Protein AF-A0A7S3E0Z8-F1 (afdb_monomer)

Structure (mmCIF, N/CA/C/O backbone):
data_AF-A0A7S3E0Z8-F1
#
_entry.id   AF-A0A7S3E0Z8-F1
#
loop_
_atom_site.group_PDB
_atom_site.id
_atom_site.type_symbol
_atom_site.label_atom_id
_atom_site.label_alt_id
_atom_site.label_comp_id
_atom_site.label_asym_id
_atom_site.label_entity_id
_atom_site.label_seq_id
_atom_site.pdbx_PDB_ins_code
_atom_site.Cartn_x
_atom_site.Cartn_y
_atom_site.Cartn_z
_atom_site.occupancy
_atom_site.B_iso_or_equiv
_atom_site.auth_seq_id
_atom_site.auth_comp_id
_atom_site.auth_asym_id
_atom_site.auth_atom_id
_atom_site.pdbx_PDB_model_num
ATOM 1 N N . CYS A 1 1 ? 24.324 50.737 -10.425 1.00 35.31 1 CYS A N 1
ATOM 2 C CA . CYS A 1 1 ? 23.682 50.325 -11.695 1.00 35.31 1 CYS A CA 1
ATOM 3 C C . CYS A 1 1 ? 24.693 49.464 -12.447 1.00 35.31 1 CYS A C 1
ATOM 5 O O . CYS A 1 1 ? 25.778 49.965 -12.659 1.00 35.31 1 CYS A O 1
ATOM 7 N N . HIS A 1 2 ? 24.516 48.194 -12.796 1.00 35.03 2 HIS A N 1
ATOM 8 C CA . HIS A 1 2 ? 23.339 47.343 -12.919 1.00 35.03 2 HIS A CA 1
ATOM 9 C C . HIS A 1 2 ? 23.804 45.880 -12.744 1.00 35.03 2 HIS A C 1
ATOM 11 O O . HIS A 1 2 ? 24.904 45.538 -13.162 1.00 35.03 2 HIS A O 1
ATOM 17 N N . SER A 1 3 ? 22.961 45.082 -12.087 1.00 42.34 3 SER A N 1
ATOM 18 C CA . SER A 1 3 ? 22.770 43.625 -12.168 1.00 42.34 3 SER A CA 1
ATOM 19 C C . SER A 1 3 ? 23.850 42.758 -12.823 1.00 42.34 3 SER A C 1
ATOM 21 O O . SER A 1 3 ? 24.064 42.899 -14.011 1.00 42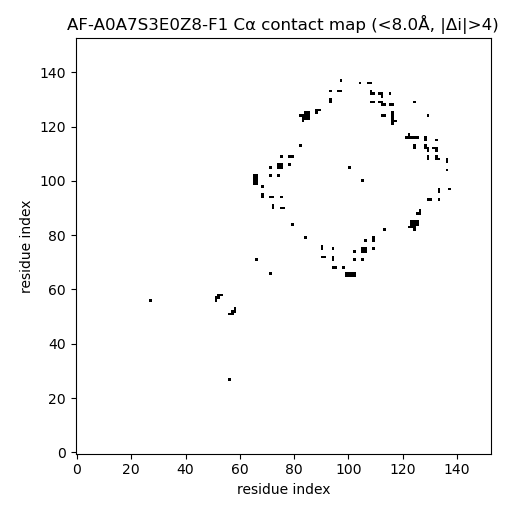.34 3 SER A O 1
ATOM 23 N N . PHE A 1 4 ? 24.347 41.733 -12.121 1.00 37.47 4 PHE A N 1
ATOM 24 C CA . PHE A 1 4 ? 24.386 40.357 -12.650 1.00 37.47 4 PHE A CA 1
ATOM 25 C C . PHE A 1 4 ? 24.537 39.368 -11.489 1.00 37.47 4 PHE A C 1
ATOM 27 O O . PHE A 1 4 ? 25.605 39.203 -10.906 1.00 37.47 4 PHE A O 1
ATOM 34 N N . ALA A 1 5 ? 23.417 38.747 -11.127 1.00 42.62 5 ALA A N 1
ATOM 35 C CA . ALA A 1 5 ? 23.326 37.714 -10.113 1.00 42.62 5 ALA A CA 1
ATOM 36 C C . ALA A 1 5 ? 23.128 36.352 -10.809 1.00 42.62 5 ALA A C 1
ATOM 38 O O . ALA A 1 5 ? 22.252 36.226 -11.657 1.00 42.62 5 ALA A O 1
ATOM 39 N N . PHE A 1 6 ? 23.943 35.369 -10.405 1.00 41.16 6 PHE A N 1
ATOM 40 C CA . PHE A 1 6 ? 23.811 33.907 -10.560 1.00 41.16 6 PHE A CA 1
ATOM 41 C C . P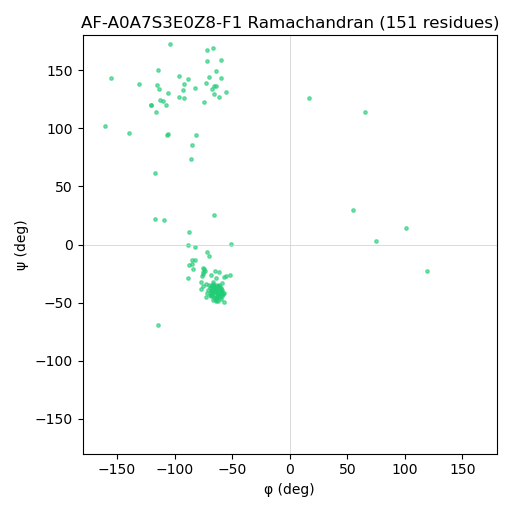HE A 1 6 ? 23.848 33.242 -11.960 1.00 41.16 6 PHE A C 1
ATOM 43 O O . PHE A 1 6 ? 22.859 33.269 -12.686 1.00 41.16 6 PHE A O 1
ATOM 50 N N . PRO A 1 7 ? 24.892 32.421 -12.234 1.00 47.19 7 PRO A N 1
ATOM 51 C CA . PRO A 1 7 ? 24.826 31.312 -13.189 1.00 47.19 7 PRO A CA 1
ATOM 52 C C . PRO A 1 7 ? 25.042 29.922 -12.540 1.00 47.19 7 PRO A C 1
ATOM 54 O O . PRO A 1 7 ? 25.439 28.980 -13.217 1.00 47.19 7 PRO A O 1
ATOM 57 N N . THR A 1 8 ? 24.822 29.742 -11.231 1.00 48.53 8 THR A N 1
ATOM 58 C CA . THR A 1 8 ? 25.106 28.454 -10.550 1.00 48.53 8 THR A CA 1
ATOM 59 C C . THR A 1 8 ? 23.975 27.418 -10.632 1.00 48.53 8 THR A C 1
ATOM 61 O O . THR A 1 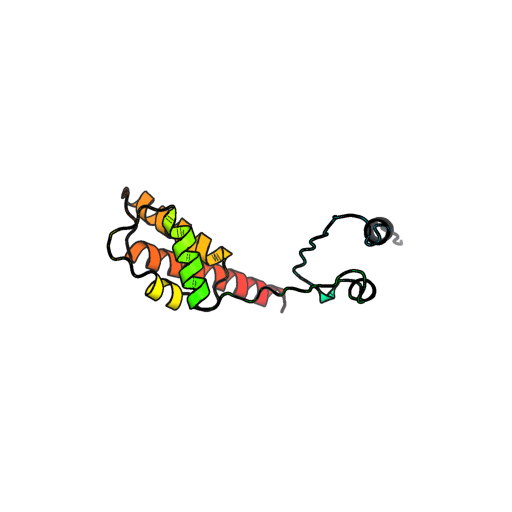8 ? 24.210 26.234 -10.377 1.00 48.53 8 THR A O 1
ATOM 64 N N . LEU A 1 9 ? 22.760 27.814 -11.035 1.00 47.41 9 LEU A N 1
ATOM 65 C CA . LEU A 1 9 ? 21.637 26.879 -11.201 1.00 47.41 9 LEU A CA 1
ATOM 66 C C . LEU A 1 9 ? 21.724 26.030 -12.481 1.00 47.41 9 LEU A C 1
ATOM 68 O O . LEU A 1 9 ? 21.210 24.916 -12.495 1.00 47.41 9 LEU A O 1
ATOM 72 N N . SER A 1 10 ? 22.380 26.501 -13.548 1.00 52.25 10 SER A N 1
ATOM 73 C CA . SER A 1 10 ? 22.462 25.733 -14.802 1.00 52.25 10 SER A CA 1
ATOM 74 C C . SER A 1 10 ? 23.454 24.570 -14.710 1.00 52.25 10 SER A C 1
ATOM 76 O O . SER A 1 10 ? 23.196 23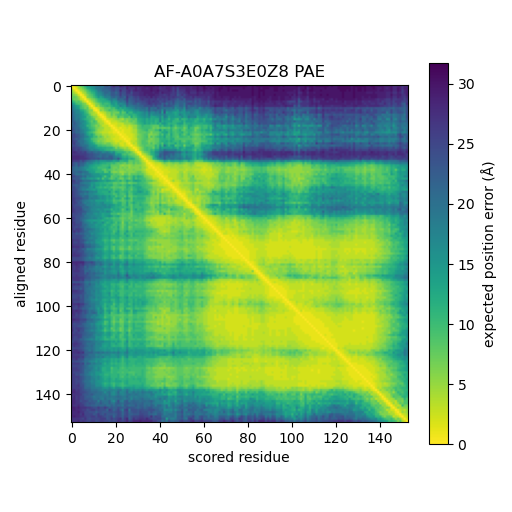.492 -15.242 1.00 52.25 10 SER A O 1
ATOM 78 N N . LEU A 1 11 ? 24.565 24.753 -13.987 1.00 52.19 11 LEU A N 1
ATOM 79 C CA . LEU A 1 11 ? 25.622 23.746 -13.872 1.00 52.19 11 LEU A CA 1
ATOM 80 C C . LEU A 1 11 ? 25.190 22.532 -13.034 1.00 52.19 11 LEU A C 1
ATOM 82 O O . LEU A 1 11 ? 25.497 21.392 -13.374 1.00 52.19 11 LEU A O 1
ATOM 86 N N . SER A 1 12 ? 24.446 22.775 -11.954 1.00 53.94 12 SER A N 1
ATOM 87 C CA . SER A 1 12 ? 23.921 21.723 -11.075 1.00 53.94 12 SER A CA 1
ATOM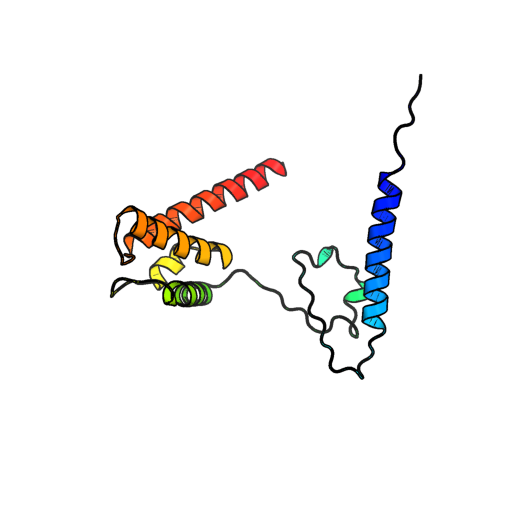 88 C C . SER A 1 12 ? 22.846 20.883 -11.773 1.00 53.94 12 SER A C 1
ATOM 90 O O . SER A 1 12 ? 22.874 19.655 -11.681 1.00 53.94 12 SER A O 1
ATOM 92 N N . PHE A 1 13 ? 21.967 21.520 -12.551 1.00 56.78 13 PHE A N 1
ATOM 93 C CA . PHE A 1 13 ? 20.962 20.826 -13.362 1.00 56.78 13 PHE A CA 1
ATOM 94 C C . PHE A 1 13 ? 21.598 19.986 -14.482 1.00 56.78 13 PHE A C 1
ATOM 96 O O . PHE A 1 13 ? 21.212 18.837 -14.699 1.00 56.78 13 PHE A O 1
ATOM 103 N N . LEU A 1 14 ? 22.637 20.516 -15.141 1.00 58.47 14 LEU A N 1
ATOM 104 C CA . LEU A 1 14 ? 23.369 19.802 -16.190 1.00 58.47 14 LEU A CA 1
ATOM 105 C C . LEU A 1 14 ? 24.131 18.582 -15.641 1.00 58.47 14 LEU A C 1
ATOM 107 O O . LEU A 1 14 ? 24.183 17.545 -16.302 1.00 58.47 14 LEU A O 1
ATOM 111 N N . CYS A 1 15 ? 24.689 18.677 -14.428 1.00 58.06 15 CYS A N 1
ATOM 112 C CA . CYS A 1 15 ? 25.327 17.541 -13.758 1.00 58.06 15 CYS A CA 1
ATOM 113 C C . CYS A 1 15 ? 24.330 16.422 -13.445 1.00 58.06 15 CYS A C 1
ATOM 115 O O . CYS A 1 15 ? 24.620 15.271 -13.752 1.00 58.06 15 CYS A O 1
ATOM 117 N N . LEU A 1 16 ? 23.153 16.746 -12.896 1.00 67.69 16 LEU A N 1
ATOM 118 C CA . LEU A 1 16 ? 22.111 15.753 -12.597 1.00 67.69 16 LEU A CA 1
ATOM 119 C C . LEU A 1 16 ? 21.626 15.026 -13.856 1.00 67.69 16 LEU A C 1
ATOM 121 O O . LEU A 1 16 ? 21.434 13.812 -13.842 1.00 67.69 16 LEU A O 1
ATOM 125 N N . GLN A 1 17 ? 21.468 15.754 -14.960 1.00 64.38 17 GLN A N 1
ATOM 126 C CA . GLN A 1 17 ? 21.039 15.157 -16.221 1.00 64.38 17 GLN A CA 1
ATOM 127 C C . GLN A 1 17 ? 22.128 14.251 -16.822 1.00 64.38 17 GLN A C 1
ATOM 129 O O . GLN A 1 17 ? 21.826 13.182 -17.350 1.00 64.38 17 GLN A O 1
ATOM 134 N N . ARG A 1 18 ? 23.407 14.636 -16.699 1.00 70.06 18 ARG A N 1
ATOM 135 C CA . ARG A 1 18 ? 24.549 13.834 -17.168 1.00 70.06 18 ARG A CA 1
ATOM 136 C C . ARG A 1 18 ? 24.772 12.571 -16.345 1.00 70.06 18 ARG A C 1
ATOM 138 O O . ARG A 1 18 ? 24.990 11.516 -16.931 1.00 70.06 18 ARG A O 1
ATOM 145 N N . THR A 1 19 ? 24.689 12.645 -15.017 1.00 71.62 19 THR A N 1
ATOM 146 C CA . THR A 1 19 ? 24.836 11.453 -14.166 1.00 71.62 19 THR A CA 1
ATOM 147 C C . THR A 1 19 ? 23.686 10.471 -14.366 1.00 71.62 19 THR A C 1
ATOM 149 O O . THR A 1 19 ? 23.913 9.264 -14.348 1.00 71.62 19 THR A O 1
ATOM 152 N N . MET A 1 20 ? 22.471 10.966 -14.621 1.00 67.38 20 MET A N 1
ATOM 153 C CA . MET A 1 20 ? 21.333 10.111 -14.953 1.00 67.38 20 MET A CA 1
ATOM 154 C C . MET A 1 20 ? 21.553 9.360 -16.274 1.00 67.38 20 MET A C 1
ATOM 156 O O . MET A 1 20 ? 21.362 8.148 -16.317 1.00 67.38 20 MET A O 1
ATOM 160 N N . LEU A 1 21 ? 21.987 10.057 -17.331 1.00 72.62 21 LEU A N 1
ATOM 161 C CA . LEU A 1 21 ? 22.267 9.443 -18.636 1.00 72.62 21 LEU A CA 1
ATOM 162 C C . LEU A 1 21 ? 23.410 8.423 -18.564 1.00 72.62 21 LEU A C 1
ATOM 164 O O . LEU A 1 21 ? 23.318 7.362 -19.173 1.00 72.62 21 LEU A O 1
ATOM 168 N N . GLU A 1 22 ? 24.451 8.706 -17.782 1.00 75.25 22 GLU A N 1
ATOM 169 C CA . GLU A 1 22 ? 25.580 7.788 -17.617 1.00 75.25 22 GLU A CA 1
ATOM 170 C C . GLU A 1 22 ? 25.185 6.511 -16.863 1.00 75.25 22 GLU A C 1
ATOM 172 O O . GLU A 1 22 ? 25.524 5.411 -17.292 1.00 75.25 22 GLU A O 1
ATOM 177 N N . LEU A 1 23 ? 24.393 6.627 -15.789 1.00 69.62 23 LEU A N 1
ATOM 178 C CA . LEU A 1 23 ? 23.844 5.457 -15.093 1.00 69.62 23 LEU A CA 1
ATOM 179 C C . LEU A 1 23 ? 22.971 4.604 -16.020 1.00 69.62 23 LEU A C 1
ATOM 181 O O . LEU A 1 23 ? 23.032 3.379 -15.969 1.00 69.62 23 LEU A O 1
ATOM 185 N N . LEU A 1 24 ? 22.181 5.240 -16.885 1.00 68.19 24 LEU A N 1
ATOM 186 C CA . LEU A 1 24 ? 21.350 4.540 -17.863 1.00 68.19 24 LEU A CA 1
ATOM 187 C C . LEU A 1 24 ? 22.191 3.834 -18.934 1.00 68.19 24 LEU A C 1
ATOM 189 O O . LEU A 1 24 ? 21.882 2.696 -19.276 1.00 68.19 24 LEU A O 1
ATOM 193 N N . ASN A 1 25 ? 23.273 4.456 -19.408 1.00 71.12 25 ASN A N 1
ATOM 194 C CA . ASN A 1 25 ? 24.209 3.832 -20.346 1.00 71.12 25 ASN A CA 1
ATOM 195 C C . ASN A 1 25 ? 24.933 2.632 -19.721 1.00 71.12 25 ASN A C 1
ATOM 197 O O . ASN A 1 25 ? 25.098 1.606 -20.378 1.00 71.12 25 ASN A O 1
ATOM 201 N N . GLN A 1 26 ? 25.318 2.718 -18.443 1.00 71.06 26 GLN A N 1
ATOM 202 C CA . GLN A 1 26 ? 25.905 1.575 -17.737 1.00 71.06 26 GLN A CA 1
ATOM 203 C C . GLN A 1 26 ? 24.904 0.431 -17.550 1.00 71.06 26 GLN A C 1
ATOM 205 O O . GLN A 1 26 ? 25.286 -0.731 -17.658 1.00 71.06 26 GLN A O 1
ATOM 210 N N . LEU A 1 27 ? 23.624 0.739 -17.312 1.00 67.25 27 LEU A N 1
ATOM 211 C CA . LEU A 1 27 ? 22.561 -0.268 -17.242 1.00 67.25 27 LEU A CA 1
ATOM 212 C C . LEU A 1 27 ? 22.303 -0.951 -18.595 1.00 67.25 27 LEU A C 1
ATOM 214 O O . LEU A 1 27 ? 21.978 -2.135 -18.610 1.00 67.25 27 LEU A O 1
ATOM 218 N N . ASP A 1 28 ? 22.478 -0.233 -19.707 1.00 63.50 28 ASP A N 1
ATOM 219 C CA . ASP A 1 28 ? 22.336 -0.758 -21.075 1.00 63.50 28 ASP A CA 1
ATOM 220 C C . ASP A 1 28 ? 23.526 -1.637 -21.509 1.00 63.50 28 ASP A C 1
ATOM 222 O O . ASP A 1 28 ? 23.374 -2.536 -22.329 1.00 63.50 28 ASP A O 1
ATOM 226 N N . GLY A 1 29 ? 24.707 -1.429 -20.915 1.00 64.94 29 GLY A N 1
ATOM 227 C CA . GLY A 1 29 ? 25.903 -2.249 -21.151 1.00 64.94 29 GLY A CA 1
ATOM 228 C C . GLY A 1 29 ? 25.827 -3.671 -20.579 1.00 64.94 29 GLY A C 1
ATOM 229 O O . GLY A 1 29 ? 26.678 -4.508 -20.885 1.00 64.94 29 GLY A O 1
ATOM 230 N N . PHE A 1 30 ? 24.810 -3.976 -19.767 1.00 62.88 30 PHE A N 1
ATOM 231 C CA . PHE A 1 30 ? 24.519 -5.335 -19.316 1.00 62.88 30 PHE A CA 1
ATOM 232 C C . PHE A 1 30 ? 23.639 -6.052 -20.348 1.00 62.88 30 PHE A C 1
ATOM 234 O O . PHE A 1 30 ? 22.450 -6.274 -20.125 1.00 62.88 30 PHE A O 1
ATOM 241 N N . GLU A 1 31 ? 24.220 -6.439 -21.485 1.00 58.94 31 GLU A N 1
ATOM 242 C CA . GLU A 1 31 ? 23.530 -7.330 -22.421 1.00 58.94 31 GLU A CA 1
ATOM 243 C C . GLU A 1 31 ? 23.161 -8.683 -21.770 1.00 58.94 31 GLU A C 1
ATOM 245 O O . GLU A 1 31 ? 23.737 -9.118 -20.766 1.00 58.94 31 GLU A O 1
ATOM 250 N N . ALA A 1 32 ? 22.173 -9.347 -22.383 1.00 55.91 32 ALA A N 1
ATOM 251 C CA . ALA A 1 32 ? 21.326 -10.456 -21.921 1.00 55.91 32 ALA A CA 1
ATOM 252 C C . ALA A 1 32 ? 21.995 -11.716 -21.316 1.00 55.91 32 ALA A C 1
ATOM 254 O O . ALA A 1 32 ? 21.292 -12.647 -20.912 1.00 55.91 32 ALA A O 1
ATOM 255 N N . THR A 1 33 ? 23.321 -11.769 -21.223 1.00 54.62 33 THR A N 1
ATOM 256 C CA . THR A 1 33 ? 24.089 -12.901 -20.679 1.00 54.62 33 THR A CA 1
ATOM 257 C C . THR A 1 33 ? 24.025 -12.971 -19.149 1.00 54.62 33 THR A C 1
ATOM 259 O O . THR A 1 33 ? 24.162 -14.047 -18.562 1.00 54.62 33 THR A O 1
ATOM 262 N N . ASN A 1 34 ? 23.751 -11.850 -18.476 1.00 57.84 34 ASN A N 1
ATOM 263 C CA . ASN A 1 34 ? 23.664 -11.810 -17.020 1.00 57.84 34 ASN A CA 1
ATOM 264 C C . ASN A 1 34 ? 22.224 -12.023 -16.525 1.00 57.84 34 ASN A C 1
ATOM 266 O O . ASN A 1 34 ? 21.283 -11.377 -16.975 1.00 57.84 34 ASN A O 1
ATOM 270 N N . LYS A 1 35 ? 22.051 -12.897 -15.520 1.00 68.25 35 LYS A N 1
ATOM 271 C CA . LYS A 1 35 ? 20.789 -13.179 -14.791 1.00 68.25 35 LYS A CA 1
ATOM 272 C C . LYS A 1 35 ? 20.268 -11.979 -13.971 1.00 68.25 35 LYS A C 1
ATOM 274 O O . LYS A 1 35 ? 19.590 -12.158 -12.962 1.00 68.25 35 LYS A O 1
ATOM 279 N N . ILE A 1 36 ? 20.616 -10.760 -14.361 1.00 72.19 36 ILE A N 1
ATOM 280 C CA . ILE A 1 36 ? 20.292 -9.526 -13.659 1.00 72.19 36 ILE A CA 1
ATOM 281 C C . ILE A 1 36 ? 18.982 -8.999 -14.240 1.00 72.19 36 ILE A C 1
ATOM 283 O O . ILE A 1 36 ? 18.830 -8.848 -15.451 1.00 72.19 36 ILE A O 1
ATOM 287 N N . LYS A 1 37 ? 18.004 -8.758 -13.367 1.00 76.44 37 LYS A N 1
ATOM 288 C CA . LYS A 1 37 ? 16.730 -8.125 -13.714 1.00 76.44 37 LYS A CA 1
ATOM 289 C C . LYS A 1 37 ? 16.683 -6.771 -13.025 1.00 76.44 37 LYS A C 1
ATOM 291 O O . LYS A 1 37 ? 16.847 -6.700 -11.810 1.00 76.44 37 LYS A O 1
ATOM 296 N N . VAL A 1 38 ? 16.473 -5.712 -13.797 1.00 76.75 38 VAL A N 1
ATOM 297 C CA . VAL A 1 38 ? 16.367 -4.348 -13.275 1.00 76.75 38 VAL A CA 1
ATOM 298 C C . VAL A 1 38 ? 14.890 -4.014 -13.084 1.00 76.75 38 VAL A C 1
ATOM 300 O O . VAL A 1 38 ? 14.088 -4.177 -14.001 1.00 76.75 38 VAL A O 1
ATOM 303 N N . LEU A 1 39 ? 14.529 -3.565 -11.881 1.00 83.00 39 LEU A N 1
ATOM 304 C CA . LEU A 1 39 ? 13.188 -3.091 -11.540 1.00 83.00 39 LEU A CA 1
ATOM 305 C C . LEU A 1 39 ? 13.253 -1.581 -11.324 1.00 83.00 39 LEU A C 1
ATOM 307 O O . LEU A 1 39 ? 14.017 -1.103 -10.488 1.00 83.00 39 LEU A O 1
ATOM 311 N N . MET A 1 40 ? 12.443 -0.839 -12.072 1.00 81.25 40 MET A N 1
ATOM 312 C CA . MET A 1 40 ? 12.338 0.614 -11.963 1.00 81.25 40 MET A CA 1
ATOM 313 C C . MET A 1 40 ? 10.931 0.978 -11.492 1.00 81.25 40 MET A C 1
ATOM 315 O O . MET A 1 40 ? 9.951 0.415 -11.976 1.00 81.25 40 MET A O 1
ATOM 319 N N . ALA A 1 41 ? 10.826 1.925 -10.561 1.00 86.00 41 ALA A N 1
ATOM 320 C CA . ALA A 1 41 ? 9.554 2.457 -10.084 1.00 86.00 41 ALA A CA 1
ATOM 321 C C . ALA A 1 41 ? 9.517 3.966 -10.345 1.00 86.00 41 ALA A C 1
ATOM 323 O O . ALA A 1 41 ? 10.362 4.705 -9.843 1.00 86.00 41 ALA A O 1
ATOM 324 N N . THR A 1 42 ? 8.545 4.420 -11.135 1.00 84.00 42 THR A N 1
ATOM 325 C CA . THR A 1 42 ? 8.304 5.843 -11.391 1.00 84.00 42 THR A CA 1
ATOM 326 C C . THR A 1 42 ? 6.829 6.159 -11.192 1.00 84.00 42 THR A C 1
ATOM 328 O O . THR A 1 42 ? 5.964 5.403 -11.624 1.00 84.00 42 THR A O 1
ATOM 331 N N . ASN A 1 43 ? 6.542 7.294 -10.558 1.00 85.12 43 ASN A N 1
ATOM 332 C CA . ASN A 1 43 ? 5.181 7.826 -10.449 1.00 85.12 43 ASN A CA 1
ATOM 333 C C . ASN A 1 43 ? 4.765 8.600 -11.713 1.00 85.12 43 ASN A C 1
ATOM 335 O O . ASN A 1 43 ? 3.596 8.944 -11.862 1.00 85.12 43 ASN A O 1
ATOM 339 N N . ARG A 1 44 ? 5.727 8.921 -12.591 1.00 80.50 44 ARG A N 1
ATOM 340 C CA . ARG A 1 44 ? 5.547 9.729 -13.804 1.00 80.50 44 ARG A CA 1
ATOM 341 C C . ARG A 1 44 ? 6.364 9.144 -14.949 1.00 80.50 44 ARG A C 1
ATOM 343 O O . ARG A 1 44 ? 7.567 9.378 -15.053 1.00 80.50 44 ARG A O 1
ATOM 350 N N . ILE A 1 45 ? 5.714 8.335 -15.782 1.00 81.75 45 ILE A N 1
ATOM 351 C CA . ILE A 1 45 ? 6.340 7.738 -16.972 1.00 81.75 45 ILE A CA 1
ATOM 352 C C . ILE A 1 45 ? 6.528 8.759 -18.105 1.00 81.75 45 ILE A C 1
ATOM 354 O O . ILE A 1 45 ? 7.387 8.578 -18.958 1.00 81.75 45 ILE A O 1
ATOM 358 N N . ASP A 1 46 ? 5.771 9.855 -18.076 1.00 78.44 46 ASP A N 1
ATOM 359 C CA . ASP A 1 46 ? 5.758 10.941 -19.059 1.00 78.44 46 ASP A CA 1
ATOM 360 C C . ASP A 1 46 ? 7.039 11.789 -19.079 1.00 78.44 46 ASP A C 1
ATOM 362 O O . ASP A 1 46 ? 7.369 12.367 -20.109 1.00 78.44 46 ASP A O 1
ATOM 366 N N . ILE A 1 47 ? 7.773 11.859 -17.963 1.00 80.50 47 ILE A N 1
ATOM 367 C CA . ILE A 1 47 ? 9.053 12.592 -17.881 1.00 80.50 47 ILE A CA 1
ATOM 368 C C . ILE A 1 47 ? 10.225 11.716 -18.360 1.00 80.50 47 ILE A C 1
ATOM 370 O O . ILE A 1 47 ? 11.315 12.219 -18.623 1.00 80.50 47 ILE A O 1
ATOM 374 N N . LEU A 1 48 ? 10.038 10.395 -18.445 1.00 75.44 48 LEU A N 1
ATOM 375 C CA . LEU A 1 48 ? 11.115 9.495 -18.841 1.00 75.44 48 LEU A CA 1
ATOM 376 C C . LEU A 1 48 ? 11.449 9.674 -20.327 1.00 75.44 48 LEU A C 1
ATOM 378 O O . LEU A 1 48 ? 10.560 9.852 -21.157 1.00 75.44 48 LEU A O 1
ATOM 382 N N . ASP A 1 49 ? 12.733 9.560 -20.670 1.00 77.81 49 ASP A N 1
ATOM 383 C CA . ASP A 1 49 ? 13.160 9.613 -22.065 1.00 77.81 49 ASP A CA 1
ATOM 384 C C . ASP A 1 49 ? 12.537 8.458 -22.867 1.00 77.81 49 ASP A C 1
ATOM 386 O O . ASP A 1 49 ? 12.675 7.275 -22.534 1.00 77.81 49 ASP A O 1
ATOM 390 N N . SER A 1 50 ? 11.877 8.817 -23.968 1.00 72.19 50 SER A N 1
ATOM 391 C CA . SER A 1 50 ? 11.317 7.898 -24.958 1.00 72.19 50 SER A CA 1
ATOM 392 C C . SER A 1 50 ? 12.326 6.863 -25.478 1.00 72.19 50 SER A C 1
ATOM 394 O O .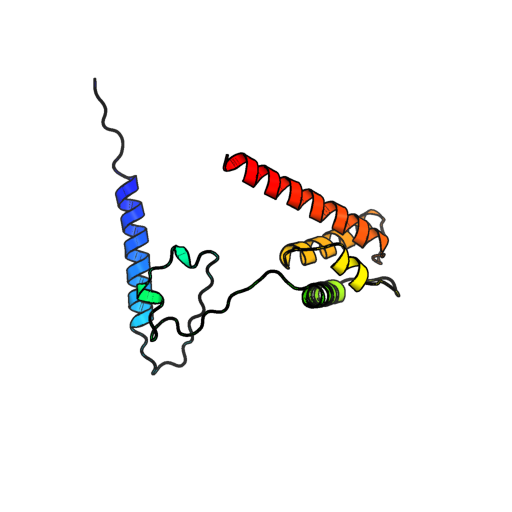 SER A 1 50 ? 11.926 5.750 -25.831 1.00 72.19 50 SER A O 1
ATOM 396 N N . ALA A 1 51 ? 13.630 7.172 -25.448 1.00 69.88 51 ALA A N 1
ATOM 397 C CA . ALA A 1 51 ? 14.701 6.252 -25.832 1.00 69.88 51 ALA A CA 1
ATOM 398 C C . ALA A 1 51 ? 14.826 5.018 -24.912 1.00 69.88 51 ALA A C 1
ATOM 400 O O . ALA A 1 51 ? 15.345 3.983 -25.335 1.00 69.88 51 ALA A O 1
ATOM 401 N N . LEU A 1 52 ? 14.346 5.091 -23.667 1.00 68.38 52 LEU A N 1
ATOM 402 C CA . LEU A 1 52 ? 14.330 3.959 -22.727 1.00 68.38 52 LEU A CA 1
ATOM 403 C C . LEU A 1 52 ? 13.112 3.049 -22.913 1.00 68.38 52 LEU A C 1
ATOM 405 O O . LEU A 1 52 ? 13.133 1.888 -22.511 1.00 68.38 52 LEU A O 1
ATOM 409 N N . LEU A 1 53 ? 12.049 3.565 -23.534 1.00 70.19 53 LEU A N 1
ATOM 410 C CA . LEU A 1 53 ? 10.792 2.844 -23.745 1.00 70.19 53 LEU A CA 1
ATOM 411 C C . LEU A 1 53 ? 10.826 1.918 -24.968 1.00 70.19 53 LEU A C 1
ATOM 413 O O . LEU A 1 53 ? 9.823 1.253 -25.245 1.00 70.19 53 LEU A O 1
ATOM 417 N N . ARG A 1 54 ? 11.942 1.896 -25.707 1.00 75.31 54 ARG A N 1
ATOM 418 C CA . ARG A 1 54 ? 12.132 1.051 -26.887 1.00 75.31 54 ARG A CA 1
ATOM 419 C C . ARG A 1 54 ? 12.319 -0.419 -26.468 1.00 75.31 54 ARG A C 1
ATOM 421 O O . ARG A 1 54 ? 13.032 -0.680 -25.494 1.00 75.31 54 ARG A O 1
ATOM 428 N N . PRO A 1 55 ? 11.713 -1.380 -27.192 1.00 64.12 55 PRO A N 1
ATOM 429 C CA . PRO A 1 55 ? 11.930 -2.806 -26.941 1.00 64.12 55 PRO A CA 1
ATOM 430 C C . PRO A 1 55 ? 13.429 -3.144 -26.995 1.00 64.12 55 PRO A C 1
ATOM 432 O O . PRO A 1 55 ? 14.122 -2.708 -27.913 1.00 64.12 55 PRO A O 1
ATOM 435 N N . GLY A 1 56 ? 13.913 -3.872 -25.981 1.00 66.19 56 GLY A N 1
ATOM 436 C CA . GLY A 1 56 ? 15.337 -4.168 -25.747 1.00 66.19 56 GLY A CA 1
ATOM 437 C C . GLY A 1 56 ? 15.894 -3.642 -24.414 1.00 66.19 56 GLY A C 1
ATOM 438 O O . GLY A 1 56 ? 16.846 -4.218 -23.902 1.00 66.19 56 GLY A O 1
ATOM 439 N N . ARG A 1 57 ? 15.267 -2.614 -23.814 1.00 71.50 57 ARG A N 1
ATOM 440 C CA . ARG A 1 57 ? 15.664 -2.028 -22.512 1.00 71.50 57 ARG A CA 1
ATOM 441 C C . ARG A 1 57 ? 14.607 -2.235 -21.428 1.00 71.50 57 ARG A C 1
ATOM 443 O O . ARG A 1 57 ? 14.793 -3.022 -20.504 1.00 71.50 57 ARG A O 1
ATOM 450 N N . ILE A 1 58 ? 13.465 -1.554 -21.557 1.00 72.56 58 ILE A N 1
ATOM 451 C CA . ILE A 1 58 ? 12.319 -1.690 -20.646 1.00 72.56 58 ILE A CA 1
ATOM 452 C C . ILE A 1 58 ? 11.223 -2.480 -21.357 1.00 72.56 58 ILE A C 1
ATOM 454 O O . ILE A 1 58 ? 10.411 -1.931 -22.099 1.00 72.56 58 ILE A O 1
ATOM 458 N N . ASP A 1 59 ? 11.212 -3.787 -21.117 1.00 70.06 59 ASP A N 1
ATOM 459 C CA . ASP A 1 59 ? 10.367 -4.730 -21.857 1.00 70.06 59 ASP A CA 1
ATOM 460 C C . ASP A 1 59 ? 8.963 -4.902 -21.240 1.00 70.06 59 ASP A C 1
ATOM 462 O O . ASP A 1 59 ? 7.977 -5.158 -21.930 1.00 70.06 59 ASP A O 1
ATOM 466 N N . ARG A 1 60 ? 8.836 -4.730 -19.914 1.00 78.06 60 ARG A N 1
ATOM 467 C CA . ARG A 1 60 ? 7.571 -4.885 -19.176 1.00 78.06 60 ARG A CA 1
ATOM 468 C C . ARG A 1 60 ? 7.195 -3.595 -18.458 1.00 78.06 60 ARG A C 1
ATOM 470 O O . ARG A 1 60 ? 7.917 -3.136 -17.579 1.00 78.06 60 ARG A O 1
ATOM 477 N N . LYS A 1 61 ? 6.026 -3.053 -18.803 1.00 81.12 61 LYS A N 1
ATOM 478 C CA . LYS A 1 61 ? 5.403 -1.909 -18.128 1.00 81.12 61 LYS A CA 1
ATOM 479 C C . LYS A 1 61 ? 4.220 -2.434 -17.325 1.00 81.12 61 LYS A C 1
ATOM 481 O O . LYS A 1 61 ? 3.331 -3.063 -17.892 1.00 81.12 61 LYS A O 1
ATOM 486 N N . ILE A 1 62 ? 4.255 -2.234 -16.012 1.00 85.81 62 ILE A N 1
ATOM 487 C CA . ILE A 1 62 ? 3.179 -2.630 -15.102 1.00 85.81 62 ILE A CA 1
ATOM 488 C C . ILE A 1 62 ? 2.632 -1.351 -14.491 1.00 85.81 62 ILE A C 1
ATOM 490 O O . ILE A 1 62 ? 3.338 -0.654 -13.764 1.00 85.81 62 ILE A O 1
ATOM 494 N N . GLU A 1 63 ? 1.383 -1.044 -14.812 1.00 84.25 63 GLU A N 1
ATOM 495 C CA . GLU A 1 63 ? 0.672 0.082 -14.225 1.00 84.25 63 GLU A CA 1
ATOM 496 C C . GLU A 1 63 ? -0.089 -0.383 -12.986 1.00 84.25 63 GLU A C 1
ATOM 498 O O . GLU A 1 63 ? -0.692 -1.458 -12.972 1.00 84.25 63 GLU A O 1
ATOM 503 N N . PHE A 1 64 ? -0.052 0.438 -11.938 1.00 85.81 64 PHE A N 1
ATOM 504 C CA . PHE A 1 64 ? -0.752 0.179 -10.686 1.00 85.81 64 PHE A CA 1
ATOM 505 C C . PHE A 1 64 ? -1.955 1.120 -10.582 1.00 85.81 64 PHE A C 1
ATOM 507 O O . PHE A 1 64 ? -1.793 2.261 -10.143 1.00 85.81 64 PHE A O 1
ATOM 514 N N . PRO A 1 65 ? -3.156 0.683 -11.000 1.00 86.00 65 PRO A N 1
ATOM 515 C CA . PRO A 1 65 ? -4.361 1.474 -10.813 1.00 86.00 65 PRO A CA 1
ATOM 516 C C . PRO A 1 65 ? -4.771 1.500 -9.337 1.00 86.00 65 PRO A C 1
ATOM 518 O O . PRO A 1 65 ? -4.317 0.697 -8.516 1.00 86.00 65 PRO A O 1
ATOM 521 N N . ASN A 1 66 ? -5.700 2.397 -9.009 1.00 86.81 66 ASN A N 1
ATOM 522 C CA . ASN A 1 66 ? -6.343 2.375 -7.701 1.00 86.81 66 ASN A CA 1
ATOM 523 C C . ASN A 1 66 ? -7.069 1.035 -7.475 1.00 86.81 66 ASN A C 1
ATOM 525 O O . ASN A 1 66 ? -7.644 0.476 -8.414 1.00 86.81 66 ASN A O 1
ATOM 529 N N . PRO A 1 67 ? -7.064 0.511 -6.237 1.00 89.44 67 PRO A N 1
ATOM 530 C CA . PRO A 1 67 ? -7.628 -0.799 -5.947 1.00 89.44 67 PRO A CA 1
ATOM 531 C C . PRO A 1 67 ? -9.147 -0.821 -6.166 1.00 89.44 67 PRO A C 1
ATOM 533 O O . PRO A 1 67 ? -9.878 0.077 -5.729 1.00 89.44 67 PRO A O 1
ATOM 536 N N . SER A 1 68 ? -9.629 -1.894 -6.797 1.00 89.88 68 SER A N 1
ATOM 537 C CA . SER A 1 68 ? -11.058 -2.209 -6.899 1.00 89.88 68 SER A CA 1
ATOM 538 C C . SER A 1 68 ? -11.647 -2.556 -5.525 1.00 89.88 68 SER A C 1
ATOM 540 O O . SER A 1 68 ? -10.918 -2.750 -4.556 1.00 89.88 68 SER A O 1
ATOM 542 N N . GLU A 1 69 ? -12.972 -2.654 -5.414 1.00 87.88 69 GLU A N 1
ATOM 543 C CA . GLU A 1 69 ? -13.654 -2.989 -4.152 1.00 87.88 69 GLU A CA 1
ATOM 544 C C . GLU A 1 69 ? -13.195 -4.328 -3.554 1.00 87.88 69 GLU A C 1
ATOM 546 O O . GLU A 1 69 ? -12.910 -4.415 -2.359 1.00 87.88 69 GLU A O 1
ATOM 551 N N . SER A 1 70 ? -13.018 -5.351 -4.395 1.00 89.69 70 SER A N 1
ATOM 552 C CA . SER A 1 70 ? -12.493 -6.650 -3.965 1.00 89.69 70 SER A CA 1
ATOM 553 C C . SER A 1 70 ? -11.048 -6.543 -3.475 1.00 89.69 70 SER A C 1
ATOM 555 O O . SER A 1 70 ? -10.722 -7.037 -2.398 1.00 89.69 70 SER A O 1
ATOM 557 N N . SER A 1 71 ? -10.191 -5.824 -4.207 1.00 91.50 71 SER A N 1
ATOM 558 C CA . SER A 1 71 ? -8.803 -5.594 -3.794 1.00 91.50 71 SER A CA 1
ATOM 559 C C . SER A 1 71 ? -8.717 -4.775 -2.506 1.00 91.50 71 SER A C 1
ATOM 561 O O . SER A 1 71 ? -7.855 -5.028 -1.668 1.00 91.50 71 SER A O 1
ATOM 563 N N . ARG A 1 72 ? -9.634 -3.822 -2.307 1.00 91.12 72 ARG A N 1
ATOM 564 C CA . ARG A 1 72 ? -9.752 -3.040 -1.074 1.00 91.12 72 ARG A CA 1
ATOM 565 C C . ARG A 1 72 ? -10.073 -3.931 0.126 1.00 91.12 72 ARG A C 1
ATOM 567 O O . ARG A 1 72 ? -9.421 -3.826 1.167 1.00 91.12 72 ARG A O 1
ATOM 574 N N . PHE A 1 73 ? -11.019 -4.854 -0.031 1.00 92.06 73 PHE A N 1
ATOM 575 C CA . PHE A 1 73 ? -11.312 -5.863 0.986 1.00 92.06 73 PHE A CA 1
ATOM 576 C C . PHE A 1 73 ? -10.085 -6.728 1.311 1.00 92.06 73 PHE A C 1
ATOM 578 O O . PHE A 1 73 ? -9.778 -6.933 2.487 1.00 92.06 73 PHE A O 1
ATOM 585 N N . ASP A 1 74 ? -9.344 -7.185 0.299 1.00 92.69 74 ASP A N 1
ATOM 586 C CA . ASP A 1 74 ? -8.145 -8.005 0.504 1.00 92.69 74 ASP A CA 1
ATOM 587 C C . ASP A 1 74 ? -7.032 -7.247 1.237 1.00 92.69 74 ASP A C 1
ATOM 589 O O . ASP A 1 74 ? -6.408 -7.789 2.154 1.00 92.69 74 ASP A O 1
ATOM 593 N N . ILE A 1 75 ? -6.816 -5.972 0.903 1.00 92.81 75 ILE A N 1
ATOM 594 C CA . ILE A 1 75 ? -5.848 -5.104 1.587 1.00 92.81 75 ILE A CA 1
ATOM 595 C C . ILE A 1 75 ? -6.236 -4.931 3.060 1.00 92.81 75 ILE A C 1
ATOM 597 O O . ILE A 1 75 ? -5.401 -5.139 3.949 1.00 92.81 75 ILE A O 1
ATOM 601 N N . LEU A 1 76 ? -7.505 -4.614 3.341 1.00 91.31 76 LEU A N 1
ATOM 602 C CA . LEU A 1 76 ? -8.009 -4.516 4.714 1.00 91.31 76 LEU A CA 1
ATOM 603 C C . LEU A 1 76 ? -7.838 -5.838 5.460 1.00 91.31 76 LEU A C 1
ATOM 605 O O . LEU A 1 76 ? -7.396 -5.831 6.604 1.00 91.31 76 LEU A O 1
ATOM 609 N N . LYS A 1 77 ? -8.111 -6.973 4.810 1.00 91.75 77 LYS A N 1
ATOM 610 C CA . LYS A 1 77 ? -7.929 -8.313 5.380 1.00 91.75 77 LYS A CA 1
ATOM 611 C C . LYS A 1 77 ? -6.465 -8.616 5.708 1.00 91.75 77 LYS A C 1
ATOM 613 O O . LYS A 1 77 ? -6.185 -9.254 6.718 1.00 91.75 77 LYS A O 1
ATOM 618 N N . ILE A 1 78 ? -5.513 -8.176 4.885 1.00 92.88 78 ILE A N 1
ATOM 619 C CA . ILE A 1 78 ? -4.077 -8.357 5.154 1.00 92.88 78 ILE A CA 1
ATOM 620 C C . ILE A 1 78 ? -3.639 -7.516 6.355 1.00 92.88 78 ILE A C 1
ATOM 622 O O . ILE A 1 78 ? -2.916 -8.012 7.221 1.00 92.88 78 ILE A O 1
ATOM 626 N N . HIS A 1 79 ? -4.072 -6.258 6.428 1.00 90.62 79 HIS A N 1
ATOM 627 C CA . HIS A 1 79 ? -3.701 -5.369 7.530 1.00 90.62 79 HIS A CA 1
ATOM 628 C C . HIS A 1 79 ? -4.400 -5.725 8.843 1.00 90.62 79 HIS A C 1
ATOM 630 O O . HIS A 1 79 ? -3.786 -5.625 9.906 1.00 90.62 79 HIS A O 1
ATOM 636 N N . SER A 1 80 ? -5.637 -6.210 8.773 1.00 87.50 80 SER A N 1
ATOM 637 C CA . SER A 1 80 ? -6.426 -6.593 9.940 1.00 87.50 80 SER A CA 1
ATOM 638 C C . SER A 1 80 ? -5.952 -7.899 10.590 1.00 87.50 80 SER A C 1
ATOM 640 O O . SER A 1 80 ? -6.118 -8.059 11.793 1.00 87.50 80 SER A O 1
ATOM 642 N N . LYS A 1 81 ? -5.252 -8.785 9.858 1.00 87.75 81 LYS A N 1
ATOM 643 C CA . LYS A 1 81 ? -4.607 -9.996 10.422 1.00 87.75 81 LYS A CA 1
ATOM 644 C C . LYS A 1 81 ? -3.634 -9.710 11.568 1.00 87.75 81 LYS A C 1
ATOM 646 O O . LYS A 1 81 ? -3.398 -10.588 12.388 1.00 87.75 81 LYS A O 1
ATOM 651 N N . LYS A 1 82 ? -3.027 -8.520 11.597 1.00 84.88 82 LYS A N 1
ATOM 652 C CA . LYS A 1 82 ? -2.084 -8.114 12.652 1.00 84.88 82 LYS A CA 1
ATOM 653 C C . LYS A 1 82 ? -2.774 -7.462 13.856 1.00 84.88 82 LYS A C 1
ATOM 655 O O . LYS A 1 82 ? -2.085 -7.051 14.783 1.00 84.88 82 LYS A O 1
ATOM 660 N N . MET A 1 83 ? -4.099 -7.318 13.827 1.00 87.06 83 MET A N 1
ATOM 661 C CA . MET A 1 83 ? -4.881 -6.588 14.822 1.00 87.06 83 MET A CA 1
ATOM 662 C C . MET A 1 83 ? -5.809 -7.528 15.587 1.00 87.06 83 MET A C 1
ATOM 664 O O . MET A 1 83 ? -6.309 -8.513 15.047 1.00 87.06 83 MET A O 1
ATOM 6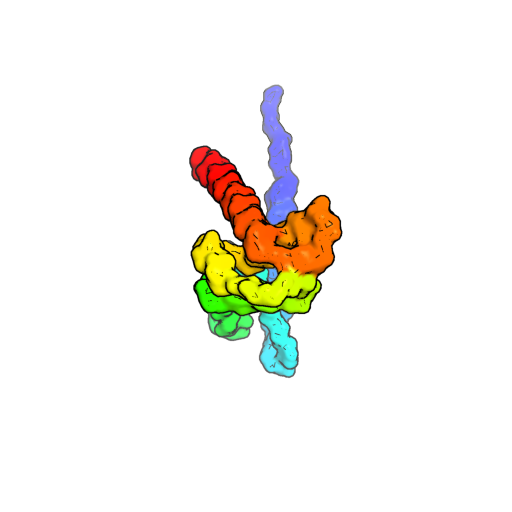68 N N . ASN A 1 84 ? -6.085 -7.181 16.841 1.00 86.75 84 ASN A N 1
ATOM 669 C CA . ASN A 1 84 ? -7.071 -7.876 17.658 1.00 86.75 84 ASN A CA 1
ATOM 670 C C . ASN A 1 84 ? -8.467 -7.358 17.305 1.00 86.75 84 ASN A C 1
ATOM 672 O O . ASN A 1 84 ? -8.915 -6.331 17.810 1.00 86.75 84 ASN A O 1
ATOM 676 N N . LEU A 1 85 ? -9.140 -8.055 16.397 1.00 87.62 85 LEU A N 1
ATOM 677 C CA . LEU A 1 85 ? -10.501 -7.736 15.973 1.00 87.62 85 LEU A CA 1
ATOM 678 C C . LEU A 1 85 ? -11.523 -8.425 16.880 1.00 87.62 85 LEU A C 1
ATOM 680 O O . LEU A 1 85 ? -11.344 -9.583 17.266 1.00 87.62 85 LEU A O 1
ATOM 684 N N . MET A 1 86 ? -12.631 -7.745 17.167 1.00 88.31 86 MET A N 1
ATOM 685 C CA . MET A 1 86 ? -13.815 -8.396 17.722 1.00 88.31 86 MET A CA 1
ATOM 686 C C . MET A 1 86 ? -14.395 -9.417 16.722 1.00 88.31 86 MET A C 1
ATOM 688 O O . MET A 1 86 ? -14.296 -9.252 15.503 1.00 88.31 86 MET A O 1
ATOM 692 N N . ARG A 1 87 ? -15.010 -10.496 17.223 1.00 81.19 87 ARG A N 1
ATOM 693 C CA . ARG A 1 87 ? -15.715 -11.464 16.368 1.00 81.19 87 ARG A CA 1
ATOM 694 C C . ARG A 1 87 ? -16.926 -10.789 15.715 1.00 81.19 87 ARG A C 1
ATOM 696 O O . ARG A 1 87 ? -17.732 -10.193 16.416 1.00 81.19 87 ARG A O 1
ATOM 703 N N . GLY A 1 88 ? -17.054 -10.925 14.393 1.00 82.88 88 GLY A N 1
ATOM 704 C CA . GLY A 1 88 ? -18.209 -10.426 13.632 1.00 82.88 88 GLY A CA 1
ATOM 705 C C . GLY A 1 88 ? -18.003 -9.107 12.881 1.00 82.88 88 GLY A C 1
ATOM 706 O O . GLY A 1 88 ? -18.983 -8.515 12.450 1.00 82.88 88 GLY A O 1
ATOM 707 N N . ILE A 1 89 ? -16.765 -8.629 12.706 1.00 87.12 89 ILE A N 1
ATOM 708 C CA . ILE A 1 89 ? -16.515 -7.401 11.933 1.00 87.12 89 ILE A CA 1
ATOM 709 C C . ILE A 1 89 ? -16.660 -7.650 10.428 1.00 87.12 89 ILE A C 1
ATOM 711 O O . ILE A 1 89 ? -15.909 -8.426 9.829 1.00 87.12 89 ILE A O 1
ATOM 715 N N . ASP A 1 90 ? -17.557 -6.889 9.804 1.00 90.38 90 ASP A N 1
ATOM 716 C CA . ASP A 1 90 ? -17.773 -6.885 8.359 1.00 90.38 90 ASP A CA 1
ATOM 717 C C . ASP A 1 90 ? -16.799 -5.937 7.639 1.00 90.38 90 ASP A C 1
ATOM 719 O O . ASP A 1 90 ? -17.126 -4.794 7.309 1.00 90.38 90 ASP A O 1
ATOM 723 N N . LEU A 1 91 ? -15.598 -6.429 7.316 1.00 89.44 91 LEU A N 1
ATOM 724 C CA . LEU A 1 91 ? -14.597 -5.658 6.554 1.00 89.44 91 LEU A CA 1
ATOM 725 C C . LEU A 1 91 ? -15.077 -5.256 5.150 1.00 89.44 91 LEU A C 1
ATOM 727 O O . LEU A 1 91 ? -14.589 -4.276 4.592 1.00 89.44 91 LEU A O 1
ATOM 731 N N . LYS A 1 92 ? -16.044 -5.989 4.584 1.00 90.56 92 LYS A N 1
ATOM 732 C CA . LYS A 1 92 ? -16.614 -5.689 3.266 1.00 90.56 92 LYS A CA 1
ATOM 733 C C . LYS A 1 92 ? -17.385 -4.364 3.278 1.00 90.56 92 LYS A C 1
ATOM 735 O O . LYS A 1 92 ? -17.072 -3.478 2.499 1.00 90.56 92 LYS A O 1
ATOM 740 N N . LYS A 1 93 ? -18.256 -4.164 4.275 1.00 90.88 93 LYS A N 1
ATOM 741 C CA . LYS A 1 93 ? -18.995 -2.902 4.465 1.00 90.88 93 LYS A CA 1
ATOM 742 C C . LYS A 1 93 ? -18.060 -1.701 4.646 1.00 90.88 93 LYS A C 1
ATOM 744 O O . LYS A 1 93 ? -18.386 -0.593 4.236 1.00 90.88 93 LYS A O 1
ATOM 749 N N . ILE A 1 94 ? -16.901 -1.911 5.271 1.00 89.94 94 ILE A N 1
ATOM 750 C CA . ILE A 1 94 ? -15.885 -0.866 5.455 1.00 89.94 94 ILE A CA 1
ATOM 751 C C . ILE A 1 94 ? -15.203 -0.534 4.118 1.00 89.94 94 ILE A C 1
ATOM 753 O O . ILE A 1 94 ? -15.010 0.641 3.813 1.00 89.94 94 ILE A O 1
ATOM 757 N N . ALA A 1 95 ? -14.884 -1.542 3.298 1.00 90.31 95 ALA A N 1
ATOM 758 C CA . ALA A 1 95 ? -14.301 -1.350 1.967 1.00 90.31 95 ALA A CA 1
ATOM 759 C C . ALA A 1 95 ? -15.225 -0.560 1.018 1.00 90.31 95 ALA A C 1
ATOM 761 O O . ALA A 1 95 ? -14.735 0.243 0.214 1.00 90.31 95 ALA A O 1
ATOM 762 N N . ASP A 1 96 ? -16.540 -0.757 1.146 1.00 90.38 96 ASP A N 1
ATOM 763 C CA . ASP A 1 96 ? -17.569 -0.067 0.355 1.00 90.38 96 ASP A CA 1
ATOM 764 C C . ASP A 1 96 ? -17.654 1.423 0.713 1.00 90.38 96 ASP A C 1
ATOM 766 O O . ASP A 1 96 ? -17.817 2.278 -0.156 1.00 90.38 96 ASP A O 1
ATOM 770 N N . LYS A 1 97 ? -17.456 1.754 1.996 1.00 88.56 97 LYS A N 1
ATOM 771 C CA . LYS A 1 97 ? -17.425 3.138 2.504 1.00 88.56 97 LYS A CA 1
ATOM 772 C C . LYS A 1 97 ? -16.163 3.915 2.096 1.00 88.56 97 LYS A C 1
ATOM 774 O O . LYS A 1 97 ? -16.085 5.112 2.362 1.00 88.56 97 LYS A O 1
ATOM 779 N N . MET A 1 98 ? -15.183 3.266 1.460 1.00 86.38 98 MET A N 1
ATOM 780 C CA . MET A 1 98 ? -13.912 3.869 1.039 1.00 86.38 98 MET A CA 1
ATOM 781 C C . MET A 1 98 ? -13.720 3.858 -0.493 1.00 86.38 98 MET A C 1
ATOM 783 O O . MET A 1 98 ? -12.774 3.235 -0.990 1.00 86.38 98 MET A O 1
ATOM 787 N N . PRO A 1 99 ? -14.588 4.521 -1.281 1.00 85.31 99 PRO A N 1
ATOM 788 C CA . PRO A 1 99 ? -14.434 4.556 -2.730 1.00 85.31 99 PRO A CA 1
ATOM 789 C C . PRO A 1 99 ? -13.186 5.352 -3.131 1.00 85.31 99 PRO A C 1
ATOM 791 O O . PRO A 1 99 ? -12.941 6.444 -2.630 1.00 85.31 99 PRO A O 1
ATOM 794 N N . GLY A 1 100 ? -12.394 4.803 -4.056 1.00 84.06 100 GLY A N 1
ATOM 795 C CA . GLY A 1 100 ? -11.218 5.485 -4.610 1.00 84.06 100 GLY A CA 1
ATOM 796 C C . GLY A 1 100 ? -9.996 5.549 -3.689 1.00 84.06 100 GLY A C 1
ATOM 797 O O . GLY A 1 100 ? -8.987 6.113 -4.101 1.00 84.06 100 GLY A O 1
ATOM 798 N N . ALA A 1 101 ? -10.061 4.947 -2.497 1.00 86.12 101 ALA A N 1
ATOM 799 C CA . ALA A 1 101 ? -8.963 4.972 -1.541 1.00 86.12 101 ALA A CA 1
ATOM 800 C C . ALA A 1 101 ? -7.715 4.253 -2.060 1.00 86.12 101 ALA A C 1
ATOM 802 O O . ALA A 1 101 ? -7.796 3.130 -2.574 1.00 86.12 101 ALA A O 1
ATOM 803 N N . SER A 1 102 ? -6.546 4.859 -1.853 1.00 89.50 102 SER A N 1
ATOM 804 C CA . SER A 1 102 ? -5.270 4.195 -2.121 1.00 89.50 102 SER A CA 1
ATOM 805 C C . SER A 1 102 ? -4.976 3.102 -1.083 1.00 89.50 102 SER A C 1
ATOM 807 O O . SER A 1 102 ? -5.449 3.136 0.056 1.00 89.50 102 SER A O 1
ATOM 809 N N . GLY A 1 103 ? -4.120 2.133 -1.427 1.00 88.81 103 GLY A N 1
ATOM 810 C CA . GLY A 1 103 ? -3.680 1.111 -0.463 1.00 88.81 103 GLY A CA 1
ATOM 811 C C . GLY A 1 103 ? -3.014 1.706 0.791 1.00 88.81 103 GLY A C 1
ATOM 812 O O . GLY A 1 103 ? -3.111 1.143 1.883 1.00 88.81 103 GLY A O 1
ATOM 813 N N . ALA A 1 104 ? -2.399 2.886 0.663 1.00 89.69 104 ALA A N 1
ATOM 814 C CA . ALA A 1 104 ? -1.830 3.621 1.788 1.00 89.69 104 ALA A CA 1
ATOM 815 C C . ALA A 1 104 ? -2.910 4.129 2.757 1.00 89.69 104 ALA A C 1
ATOM 817 O O . ALA A 1 104 ? -2.742 4.018 3.974 1.00 89.69 104 ALA A O 1
ATOM 818 N N . GLU A 1 105 ? -4.031 4.635 2.244 1.00 89.94 105 GLU A N 1
ATOM 819 C CA . GLU A 1 105 ? -5.162 5.076 3.066 1.00 89.94 105 GLU A CA 1
ATOM 820 C C . GLU A 1 105 ? -5.850 3.915 3.770 1.00 89.94 105 GLU A C 1
ATOM 822 O O . GLU A 1 105 ? -6.231 4.052 4.930 1.00 89.94 105 GLU A O 1
ATOM 827 N N . MET A 1 106 ? -5.961 2.753 3.124 1.00 91.00 106 MET A N 1
ATOM 8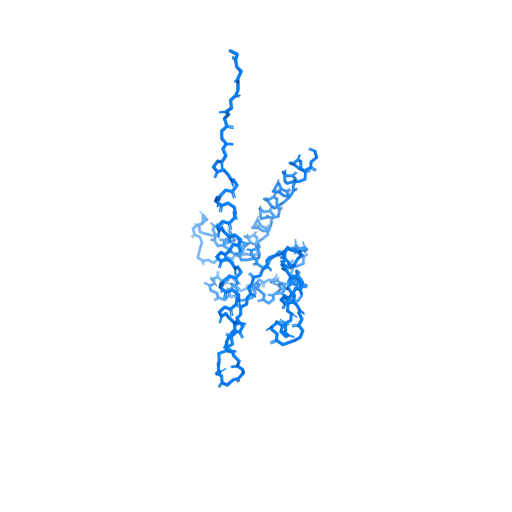28 C CA . MET A 1 106 ? -6.523 1.566 3.776 1.00 91.00 106 MET A CA 1
ATOM 829 C C . MET A 1 106 ? -5.679 1.141 4.979 1.00 91.00 106 MET A C 1
ATOM 831 O O . MET A 1 106 ? -6.205 0.891 6.064 1.00 91.00 106 MET A O 1
ATOM 835 N N . LYS A 1 107 ? -4.349 1.142 4.820 1.00 91.88 107 LYS A N 1
ATOM 836 C CA . LYS A 1 107 ? -3.415 0.900 5.926 1.00 91.88 107 LYS A CA 1
ATOM 837 C C . LYS A 1 107 ? -3.552 1.958 7.024 1.00 91.88 107 LYS A C 1
ATOM 839 O O . LYS A 1 107 ? -3.532 1.619 8.211 1.00 91.88 107 LYS A O 1
ATOM 844 N N . ALA A 1 108 ? -3.683 3.229 6.646 1.00 92.44 108 ALA A N 1
ATOM 845 C CA . ALA A 1 108 ? -3.893 4.315 7.596 1.00 92.44 108 ALA A CA 1
ATOM 846 C C . ALA A 1 108 ? -5.208 4.134 8.368 1.00 92.44 108 ALA A C 1
ATOM 848 O O . ALA A 1 108 ? -5.208 4.263 9.586 1.00 92.44 108 ALA A O 1
ATOM 849 N N . CYS A 1 109 ? -6.291 3.739 7.695 1.00 92.25 109 CYS A N 1
ATOM 850 C CA . CYS A 1 109 ? -7.586 3.467 8.312 1.00 92.25 109 CYS A CA 1
ATOM 851 C C . CYS A 1 109 ? -7.492 2.357 9.363 1.00 92.25 109 CYS A C 1
ATOM 853 O O . CYS A 1 109 ? -7.964 2.538 10.482 1.00 92.25 109 CYS A O 1
ATOM 855 N N . CYS A 1 110 ? -6.825 1.241 9.054 1.00 92.44 110 CYS A N 1
ATOM 856 C CA . CYS A 1 110 ? -6.585 0.187 10.044 1.00 92.44 110 CYS A CA 1
ATOM 857 C C . CYS A 1 110 ? -5.779 0.706 11.248 1.00 92.44 110 CYS A C 1
ATOM 859 O O . CYS A 1 110 ? -6.063 0.356 12.390 1.00 92.44 110 CYS A O 1
ATOM 861 N N . THR A 1 111 ? -4.771 1.545 11.002 1.00 92.25 111 THR A N 1
ATOM 862 C CA . THR A 1 111 ? -3.906 2.092 12.062 1.00 92.25 111 THR A CA 1
ATOM 863 C C . THR A 1 111 ? -4.679 3.045 12.977 1.00 92.25 111 THR A C 1
ATOM 865 O O . THR A 1 111 ? -4.544 2.984 14.196 1.00 92.25 111 THR A O 1
ATOM 868 N N . GLU A 1 112 ? -5.532 3.891 12.401 1.00 92.62 112 GLU A N 1
ATOM 869 C CA . GLU A 1 112 ? -6.401 4.811 13.138 1.00 92.62 112 GLU A CA 1
ATOM 870 C C . GLU A 1 112 ? -7.475 4.063 13.937 1.00 92.62 112 GLU A C 1
ATOM 872 O O . GLU A 1 112 ? -7.695 4.397 15.098 1.00 92.62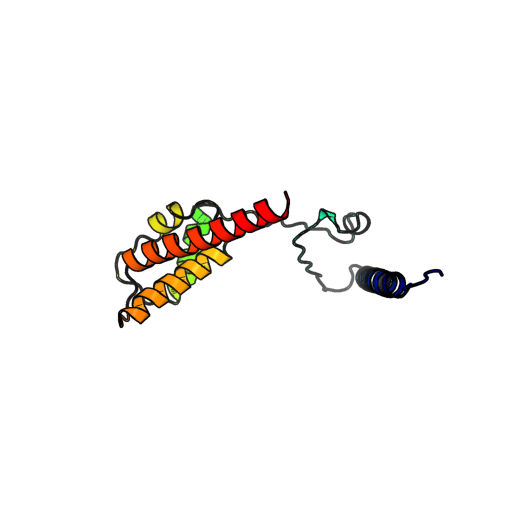 112 GLU A O 1
ATOM 877 N N . ALA A 1 113 ? -8.077 3.007 13.378 1.00 92.88 113 ALA A N 1
ATOM 878 C CA . ALA A 1 113 ? -9.032 2.157 14.096 1.00 92.88 113 ALA A CA 1
ATOM 879 C C . ALA A 1 113 ? -8.396 1.519 15.345 1.00 92.88 113 ALA A C 1
ATOM 881 O O . ALA A 1 113 ? -8.974 1.544 16.431 1.00 92.88 113 ALA A O 1
ATOM 882 N N . GLY A 1 114 ? -7.155 1.029 15.226 1.00 91.88 114 GLY A N 1
ATOM 883 C CA . GLY A 1 114 ? -6.386 0.551 16.379 1.00 91.88 114 GLY A CA 1
ATOM 884 C C . GLY A 1 114 ? -6.102 1.648 17.412 1.00 91.88 114 GLY A C 1
ATOM 885 O O . GLY A 1 114 ? -6.127 1.390 18.614 1.00 91.88 114 GLY A O 1
ATOM 886 N N . MET A 1 115 ? -5.880 2.886 16.964 1.00 92.25 115 MET A N 1
ATOM 887 C CA . MET A 1 115 ? -5.638 4.023 17.854 1.00 92.25 115 MET A CA 1
ATOM 888 C C . MET A 1 115 ? -6.892 4.446 18.633 1.00 92.25 115 MET A C 1
ATOM 890 O O . MET A 1 115 ? -6.776 4.849 19.792 1.00 92.25 115 MET A O 1
ATOM 894 N N . PHE A 1 116 ? -8.081 4.348 18.030 1.00 92.44 116 PHE A N 1
ATOM 895 C CA . PHE A 1 116 ? -9.354 4.579 18.724 1.00 92.44 116 PHE A CA 1
ATOM 896 C C . PHE A 1 116 ? -9.583 3.544 19.829 1.00 92.44 116 PHE A C 1
ATOM 898 O O . PHE A 1 116 ? -9.782 3.923 20.984 1.00 92.44 116 PHE A O 1
ATOM 905 N N . ALA A 1 117 ? -9.397 2.258 19.520 1.00 92.00 117 ALA A N 1
ATOM 906 C CA . ALA A 1 117 ? -9.493 1.193 20.516 1.00 92.00 117 ALA A CA 1
ATOM 907 C C . ALA A 1 117 ? -8.498 1.393 21.678 1.00 92.00 117 ALA A C 1
ATOM 909 O O . ALA A 1 117 ? -8.868 1.273 22.850 1.00 92.00 117 ALA A O 1
ATOM 910 N N . LEU A 1 118 ? -7.254 1.783 21.367 1.00 92.12 118 LEU A N 1
ATOM 911 C CA . LEU A 1 118 ? -6.226 2.051 22.376 1.00 92.12 118 LEU A CA 1
ATOM 912 C C . LEU A 1 118 ? -6.578 3.253 23.266 1.00 92.12 118 LEU A C 1
ATOM 914 O O . LEU A 1 118 ? -6.361 3.207 24.478 1.00 92.12 118 LEU A O 1
ATOM 918 N N . ARG A 1 119 ? -7.143 4.321 22.688 1.00 91.62 119 ARG A N 1
ATOM 919 C CA . ARG A 1 119 ? -7.582 5.516 23.429 1.00 91.62 119 ARG A CA 1
ATOM 920 C C . ARG A 1 119 ? -8.657 5.179 24.458 1.00 91.62 119 ARG A C 1
ATOM 922 O O . ARG A 1 119 ? -8.648 5.731 25.554 1.00 91.62 119 ARG A O 1
ATOM 929 N N . GLU A 1 120 ? -9.534 4.244 24.121 1.00 91.25 120 GLU A N 1
ATOM 930 C CA . GLU A 1 120 ? -10.618 3.775 24.989 1.00 91.25 120 GLU A CA 1
ATOM 931 C C . GLU A 1 120 ? -10.176 2.627 25.914 1.00 91.25 120 GLU A C 1
ATOM 933 O O . GLU A 1 120 ? -10.999 2.012 26.589 1.00 91.25 120 GLU A O 1
ATOM 938 N N . ARG A 1 121 ? -8.859 2.362 25.981 1.00 91.06 121 ARG A N 1
ATOM 939 C CA . ARG A 1 121 ? -8.223 1.302 26.781 1.00 91.06 121 ARG A CA 1
ATOM 940 C C . ARG A 1 121 ? -8.786 -0.095 26.494 1.00 91.06 121 ARG A C 1
ATOM 942 O O . ARG A 1 121 ? -8.772 -0.963 27.367 1.00 91.06 121 ARG A O 1
ATOM 949 N N . ARG A 1 122 ? -9.261 -0.331 25.268 1.00 89.38 122 ARG A N 1
ATOM 950 C CA . ARG A 1 122 ? -9.730 -1.644 24.813 1.00 89.38 122 ARG A CA 1
ATOM 951 C C . ARG A 1 122 ? -8.622 -2.377 24.068 1.00 89.38 122 ARG A C 1
ATOM 953 O O . ARG A 1 122 ? -7.834 -1.786 23.340 1.00 89.38 122 ARG A O 1
ATOM 960 N N . VAL A 1 123 ? -8.595 -3.698 24.230 1.00 87.31 123 VAL A N 1
ATOM 961 C CA . VAL A 1 123 ? -7.655 -4.589 23.523 1.00 87.31 123 VAL A CA 1
ATOM 962 C C . VAL A 1 123 ? -8.209 -5.031 22.162 1.00 87.31 123 VAL A C 1
ATOM 964 O O . VAL A 1 123 ? -7.448 -5.478 21.311 1.00 87.31 123 VAL A O 1
ATOM 967 N N . HIS A 1 124 ? -9.520 -4.885 21.946 1.00 90.25 124 HIS A N 1
ATOM 968 C CA . HIS A 1 124 ? -10.220 -5.334 20.745 1.00 90.25 124 HIS A CA 1
ATOM 969 C C . HIS A 1 124 ? -10.752 -4.135 19.963 1.00 90.25 124 HIS A C 1
ATOM 971 O O . HIS A 1 124 ? -11.368 -3.247 20.550 1.00 90.25 124 HIS A O 1
ATOM 977 N N . VAL A 1 125 ? -10.544 -4.145 18.648 1.00 91.69 125 VAL A N 1
ATOM 978 C CA . VAL A 1 125 ? -11.107 -3.166 17.712 1.00 91.69 125 VAL A CA 1
ATOM 979 C C . VAL A 1 125 ? -12.536 -3.574 17.368 1.00 91.69 125 VAL A C 1
ATOM 981 O O . VAL A 1 125 ? -12.791 -4.752 17.099 1.00 91.69 125 VAL A O 1
ATOM 984 N N . THR A 1 126 ? -13.458 -2.616 17.374 1.00 91.88 126 THR A N 1
ATOM 985 C CA . THR A 1 126 ? -14.876 -2.806 17.036 1.00 91.88 126 THR A CA 1
ATOM 986 C C . THR A 1 126 ? -15.202 -2.266 15.642 1.00 91.88 126 THR A C 1
ATOM 988 O O . THR A 1 126 ? -14.371 -1.640 14.984 1.00 91.88 126 THR A O 1
ATOM 991 N N . GLN A 1 127 ? -16.422 -2.513 15.159 1.00 90.44 127 GLN A N 1
ATOM 992 C CA . GLN A 1 127 ? -16.863 -1.964 13.876 1.00 90.44 127 GLN A CA 1
ATOM 993 C C . GLN A 1 127 ? -16.977 -0.431 13.907 1.00 90.44 127 GLN A C 1
ATOM 995 O O . GLN A 1 127 ? -16.613 0.221 12.931 1.00 90.44 127 GLN A O 1
ATOM 1000 N N . GLU A 1 128 ? -17.397 0.145 15.034 1.00 90.50 128 GLU A N 1
ATOM 1001 C CA . GLU A 1 128 ? -17.513 1.597 15.219 1.00 90.50 128 GLU A CA 1
ATOM 1002 C C . GLU A 1 128 ? -16.152 2.297 15.088 1.00 90.50 128 GLU A C 1
ATOM 1004 O O . GLU A 1 128 ? -16.045 3.324 14.416 1.00 90.50 128 GLU A O 1
ATOM 1009 N N . ASP A 1 129 ? -15.084 1.695 15.625 1.00 92.25 129 ASP A N 1
ATOM 1010 C CA . ASP A 1 129 ? -13.713 2.214 15.506 1.00 92.25 129 ASP A CA 1
ATOM 1011 C C . ASP A 1 129 ? -13.267 2.339 14.043 1.00 92.25 129 ASP A C 1
ATOM 1013 O O . ASP A 1 129 ? -12.622 3.317 13.653 1.00 92.25 129 ASP A O 1
ATOM 1017 N N . PHE A 1 130 ? -13.639 1.364 13.207 1.00 92.12 130 PHE A N 1
ATOM 1018 C CA . PHE A 1 130 ? -13.372 1.418 11.772 1.00 92.12 130 PHE A CA 1
ATOM 1019 C C . PHE A 1 130 ? -14.180 2.514 11.080 1.00 92.12 130 PHE A C 1
ATOM 1021 O O . PHE A 1 130 ? -13.637 3.212 10.228 1.00 92.12 130 PHE A O 1
ATOM 1028 N N . GLU A 1 131 ? -15.445 2.714 11.439 1.00 92.00 131 GLU A N 1
ATOM 1029 C CA . GLU A 1 131 ? -16.276 3.768 10.843 1.00 92.00 131 GLU A CA 1
ATOM 1030 C C . GLU A 1 131 ? -15.782 5.175 11.205 1.00 92.00 131 GLU A C 1
ATOM 1032 O O . GLU A 1 131 ? -15.726 6.068 10.346 1.00 92.00 131 GLU A O 1
ATOM 1037 N N . MET A 1 132 ? -15.336 5.359 12.450 1.00 91.81 132 MET A N 1
ATOM 1038 C CA . MET A 1 132 ? -14.665 6.582 12.891 1.00 91.81 132 MET A CA 1
ATOM 1039 C C . MET A 1 132 ? -13.344 6.798 12.145 1.00 91.81 132 MET A C 1
ATOM 1041 O O . MET A 1 132 ? -13.059 7.911 11.687 1.00 91.81 132 MET A O 1
ATOM 1045 N N . ALA A 1 133 ? -12.554 5.737 11.965 1.00 92.75 133 ALA A N 1
ATOM 1046 C CA . ALA A 1 133 ? -11.301 5.791 11.221 1.00 92.75 133 ALA A CA 1
ATOM 1047 C C . ALA A 1 133 ? -11.507 6.154 9.744 1.00 92.75 133 ALA A C 1
ATOM 1049 O O . ALA A 1 133 ? -10.819 7.049 9.250 1.00 92.75 133 ALA A O 1
ATOM 1050 N N . VAL A 1 134 ? -12.485 5.546 9.062 1.00 92.25 134 VAL A N 1
ATOM 1051 C CA . VAL A 1 134 ? -12.836 5.883 7.671 1.00 92.25 134 VAL A CA 1
ATOM 1052 C C . VAL A 1 134 ? -13.193 7.360 7.563 1.00 92.25 134 VAL A C 1
ATOM 1054 O O . VAL A 1 134 ? -12.625 8.079 6.741 1.00 92.25 134 VAL A O 1
ATOM 1057 N N . SER A 1 135 ? -14.077 7.836 8.442 1.00 90.50 135 SER A N 1
ATOM 1058 C CA . SER A 1 135 ? -14.524 9.232 8.453 1.00 90.50 135 SER A CA 1
ATOM 1059 C C . SER A 1 135 ? -13.363 10.209 8.652 1.00 90.50 135 SER A C 1
ATOM 1061 O O . SER A 1 135 ? -13.332 11.279 8.046 1.00 90.50 135 SER A O 1
ATOM 1063 N N . LYS A 1 136 ? -12.385 9.848 9.489 1.00 89.88 136 LYS A N 1
ATOM 1064 C CA . LYS A 1 136 ? -11.196 10.666 9.752 1.00 89.88 136 LYS A CA 1
ATOM 1065 C C . LYS A 1 136 ? -10.219 10.671 8.573 1.00 89.88 136 LYS A C 1
ATOM 1067 O O . LYS A 1 136 ? -9.717 11.734 8.208 1.00 89.88 136 LYS A O 1
ATOM 1072 N N . VAL A 1 137 ? -9.940 9.507 7.985 1.00 89.19 137 VAL A N 1
ATOM 1073 C CA . VAL A 1 137 ? -8.990 9.371 6.867 1.00 89.19 137 VAL A CA 1
ATOM 1074 C C . VAL A 1 137 ? -9.531 10.050 5.611 1.00 89.19 137 VAL A C 1
ATOM 1076 O O . VAL A 1 137 ? -8.802 10.814 4.983 1.00 89.19 137 VAL A O 1
ATOM 1079 N N . MET A 1 138 ? -10.818 9.867 5.309 1.00 84.81 138 MET A N 1
ATOM 1080 C CA . MET A 1 138 ? -11.460 10.465 4.134 1.00 84.81 138 MET A CA 1
ATOM 1081 C C . MET A 1 138 ? -11.522 11.994 4.206 1.00 84.81 138 MET A C 1
ATOM 1083 O O . MET A 1 138 ? -11.233 12.660 3.217 1.00 84.81 138 MET A O 1
ATOM 1087 N N . LYS A 1 139 ? -11.808 12.570 5.384 1.00 81.19 139 LYS A N 1
ATOM 1088 C CA . LYS A 1 139 ? -11.756 14.032 5.584 1.00 81.19 139 LYS A CA 1
ATOM 1089 C C . LYS A 1 139 ? -10.346 14.590 5.376 1.00 81.19 139 LYS A C 1
ATOM 1091 O O . LYS A 1 139 ? -10.154 15.605 4.713 1.00 81.19 139 LYS A O 1
ATOM 1096 N N . LYS A 1 140 ? -9.335 13.895 5.905 1.00 74.06 140 LYS A N 1
ATOM 1097 C CA . LYS A 1 140 ? -7.934 14.302 5.746 1.00 74.06 140 LYS A CA 1
ATOM 1098 C C . LYS A 1 140 ? -7.505 14.297 4.279 1.00 74.06 140 LYS A C 1
ATOM 1100 O O . LYS A 1 140 ? -6.707 15.144 3.881 1.00 74.06 140 LYS A O 1
ATOM 1105 N N . ASP A 1 141 ? -8.011 13.352 3.493 1.00 69.81 141 ASP A N 1
ATOM 1106 C CA . ASP A 1 141 ? -7.695 13.278 2.072 1.00 69.81 141 ASP A CA 1
ATOM 1107 C C . ASP A 1 141 ? -8.457 14.323 1.249 1.00 69.81 141 ASP A C 1
ATOM 1109 O O . ASP A 1 141 ? -7.864 14.978 0.390 1.00 69.81 141 ASP A O 1
ATOM 1113 N N . SER A 1 142 ? -9.727 14.596 1.579 1.00 69.56 142 SER A N 1
ATOM 1114 C CA . SER A 1 142 ? -10.462 15.704 0.959 1.00 69.56 142 SER A CA 1
ATOM 1115 C C . SER A 1 142 ? -9.781 17.050 1.201 1.00 69.56 142 SER A C 1
ATOM 1117 O O . SER A 1 142 ? -9.652 17.832 0.262 1.00 69.56 142 SER A O 1
ATOM 1119 N N . ASP A 1 143 ? -9.264 17.300 2.405 1.00 68.62 143 ASP A N 1
ATOM 1120 C CA . ASP A 1 143 ? -8.575 18.555 2.734 1.00 68.62 143 ASP A CA 1
ATOM 1121 C C . ASP A 1 143 ? -7.244 18.700 1.978 1.00 68.62 143 ASP A C 1
ATOM 1123 O O . ASP A 1 143 ? -6.917 19.781 1.473 1.00 68.62 143 ASP A O 1
ATOM 1127 N N . LYS A 1 144 ? -6.485 17.605 1.835 1.00 63.06 144 LYS A N 1
ATOM 1128 C CA . LYS A 1 144 ? -5.248 17.567 1.035 1.00 63.06 144 LYS A CA 1
ATOM 1129 C C . LYS A 1 144 ? -5.516 17.766 -0.454 1.00 63.06 144 LYS A C 1
ATOM 1131 O O . LYS A 1 144 ? -4.860 18.580 -1.099 1.00 63.06 144 LYS A O 1
ATOM 1136 N N . ASN A 1 145 ? -6.509 17.073 -1.001 1.00 63.62 145 ASN A N 1
ATOM 1137 C CA . ASN A 1 145 ? -6.883 17.218 -2.405 1.00 63.62 145 ASN A CA 1
ATOM 1138 C C . ASN A 1 145 ? -7.471 18.607 -2.694 1.00 63.62 145 ASN A C 1
ATOM 1140 O O . ASN A 1 145 ? -7.229 19.173 -3.762 1.00 63.62 145 ASN A O 1
ATOM 1144 N N . MET A 1 146 ? -8.197 19.200 -1.741 1.00 62.28 146 MET A N 1
ATOM 1145 C CA . MET A 1 146 ? -8.704 20.568 -1.848 1.00 62.28 146 MET A CA 1
ATOM 1146 C C . MET A 1 146 ? -7.569 21.596 -1.828 1.00 62.28 146 MET A C 1
ATOM 1148 O O . MET A 1 146 ? -7.574 22.522 -2.637 1.00 62.28 146 MET A O 1
ATOM 1152 N N . SER A 1 147 ? -6.583 21.426 -0.944 1.00 62.62 147 SER A N 1
ATOM 1153 C CA . SER A 1 147 ? -5.412 22.309 -0.875 1.00 62.62 147 SER A CA 1
ATOM 1154 C C . SER A 1 147 ? -4.537 22.198 -2.125 1.00 62.62 147 SER A C 1
ATOM 1156 O O . SER A 1 147 ? -4.153 23.233 -2.666 1.00 62.62 147 SER A O 1
ATOM 1158 N N . LEU A 1 148 ? -4.335 20.995 -2.673 1.00 59.88 148 LEU A N 1
ATOM 1159 C CA . LEU A 1 148 ? -3.684 20.809 -3.977 1.00 59.88 148 LEU A CA 1
ATOM 1160 C C . LEU A 1 148 ? -4.463 21.492 -5.111 1.00 59.88 148 LEU A C 1
ATOM 1162 O O . LEU A 1 148 ? -3.876 22.232 -5.890 1.00 59.88 148 LEU A O 1
ATOM 1166 N N . LYS A 1 149 ? -5.792 21.348 -5.179 1.00 59.81 149 LYS A N 1
ATOM 1167 C CA . LYS A 1 149 ? -6.606 22.048 -6.195 1.00 59.81 149 LYS A CA 1
ATOM 1168 C C . LYS A 1 149 ? -6.579 23.574 -6.061 1.00 59.81 149 LYS A C 1
ATOM 1170 O O . LYS A 1 149 ? -6.757 24.262 -7.060 1.00 59.81 149 LYS A O 1
ATOM 1175 N N . LYS A 1 150 ? -6.390 24.101 -4.848 1.00 58.16 150 LYS A N 1
ATOM 1176 C CA . LYS A 1 150 ? -6.264 25.546 -4.589 1.00 58.16 150 LYS A CA 1
ATOM 1177 C C . LYS A 1 150 ? -4.886 26.093 -4.959 1.00 58.16 150 LYS A C 1
ATOM 1179 O O . LYS A 1 150 ? -4.799 27.243 -5.351 1.00 58.16 150 LYS A O 1
ATOM 1184 N N . LEU A 1 151 ? -3.841 25.279 -4.818 1.00 52.38 151 LEU A N 1
ATOM 1185 C CA . LEU A 1 151 ? -2.452 25.633 -5.132 1.00 52.38 151 LEU A CA 1
ATOM 1186 C C . LEU A 1 151 ? -2.148 25.662 -6.636 1.00 52.38 151 LEU A C 1
ATOM 1188 O O . LEU A 1 151 ? -1.165 26.268 -7.040 1.00 52.38 151 LEU A O 1
ATOM 1192 N N . TRP A 1 152 ? -2.970 24.997 -7.448 1.00 53.69 152 TRP A N 1
ATOM 1193 C CA . TRP A 1 152 ? -2.814 24.909 -8.905 1.00 53.69 152 TRP A CA 1
ATOM 1194 C C . TRP A 1 152 ? -3.884 25.725 -9.657 1.00 53.69 152 TRP A C 1
ATOM 1196 O O . TRP A 1 152 ? -4.163 25.451 -10.825 1.00 53.69 152 TRP A O 1
ATOM 1206 N N . LYS A 1 153 ? -4.499 26.700 -8.976 1.00 41.50 153 LYS A N 1
ATOM 1207 C CA . LYS A 1 153 ? -5.357 27.735 -9.562 1.00 41.50 153 LYS A CA 1
ATOM 1208 C C . LYS A 1 153 ? -4.706 29.101 -9.434 1.00 41.50 153 LYS A C 1
ATOM 1210 O O . LYS A 1 153 ? -4.072 29.336 -8.384 1.00 41.50 153 LYS A O 1
#

Mean predicted aligned error: 11.87 Å

Solvent-accessible surface area (backbone atoms only — not comparable to full-atom values): 9442 Å² total; per-residue (Å²): 140,79,88,90,80,84,78,66,70,62,59,58,52,52,48,55,54,49,54,51,51,51,54,51,52,57,60,63,70,63,56,90,86,55,97,74,81,88,86,85,88,72,97,56,73,84,78,52,64,70,83,52,63,41,83,91,71,49,79,78,88,84,85,84,74,74,53,50,64,68,52,38,31,51,52,46,53,61,60,47,72,81,50,54,64,46,91,86,63,62,57,58,66,54,31,68,75,46,77,81,46,47,75,68,51,50,52,47,24,56,52,43,12,48,49,49,20,50,74,72,73,41,84,48,33,54,63,66,32,43,54,54,17,46,58,52,50,52,52,56,47,51,52,50,54,49,50,52,59,56,70,77,101

Sequence (153 aa):
CHSFAFPTLSLSFLCLQRTMLELLNQLDGFEATNKIKVLMATNRIDILDSALLRPGRIDRKIEFPNPSESSRFDILKIHSKKMNLMRGIDLKKIADKMPGASGAEMKACCTEAGMFALRERRVHVTQEDFEMAVSKVMKKDSDKNMSLKKLWK

Foldseek 3Di:
DDDDDDPPVVVVVVVVVVVVVVVLVVLLVPPPPDPDDDDDDDPDPPPDDPVCVDPSHCPDDDDDAADDLVRLLVLLVVLCVVAAADPPADSSVLSVLQPRDHSVLSNQLSVQQRVVCVVVVHRYRYNVSSVVSSVVSVVVVVVVVVVVVVVVD

Organism: NCBI:txid464258

pLDDT: mean 77.49, std 15.19, range [35.03, 92.88]

Nearest PDB structures (foldseek):
  9e8o-assembly1_C  TM=8.528E-01  e=7.023E-15  Homo sapiens
  3whk-assembly4_D  TM=9.340E-01  e=4.538E-10  Pyrococcus furiosus DSM 3638
  3whk-assembly7_G  TM=9.328E-01  e=4.281E-10  Pyrococcus furiosus DSM 3638
  3whk-assembly8_H  TM=9.343E-01  e=4.538E-10  Pyrococcus furiosus DSM 3638
  3whk-assembly5_E  TM=9.297E-01  e=4.281E-10  Pyrococcus furiosus DSM 3638

Radius of gyration: 23.57 Å; Cα contacts (8 Å, |Δi|>4): 85; chains: 1; bounding box: 45×64×54 Å

Secondary structure (DSSP, 8-state):
-------HHHHHHHHHHHHHHHHHHHHHTS-TTS--------S-STTS-GGGSSTTT-------PPPPHHHHHHHHHHHHTTS-BPTT--HHHHHHT-TT--HHHHHHHHHHHHHHHHHTT-SSB-HHHHHHHHHHHHHHHHHHHHHHHHHT-

InterPro domains:
  IPR003959 ATPase, AAA-type, core [PF00004] (17-65)
  IPR003960 ATPase, AAA-type, conserved site [PS00674] (36-54)
  IPR027417 P-loop containing nucleoside triphosphate hydrolase [G3DSA:3.40.50.300] (15-67)
  IPR027417 P-loop containing nucleoside triphosphate hydrolase [SSF52540] (7-137)
  IPR041569 AAA ATPase, AAA+ lid domain [PF17862] (89-131)
  IPR050221 26S Proteasome Regulatory ATPase [PTHR23073] (16-143)